Protein AF-A0A968BSW0-F1 (afdb_monomer)

pLDDT: mean 82.64, std 12.18, range [45.19, 94.5]

Structure (mmCIF, N/CA/C/O backbone):
data_AF-A0A968BSW0-F1
#
_entry.id   AF-A0A968BSW0-F1
#
loop_
_atom_site.group_PDB
_atom_site.id
_atom_site.type_symbol
_atom_site.label_atom_id
_atom_site.label_alt_id
_atom_si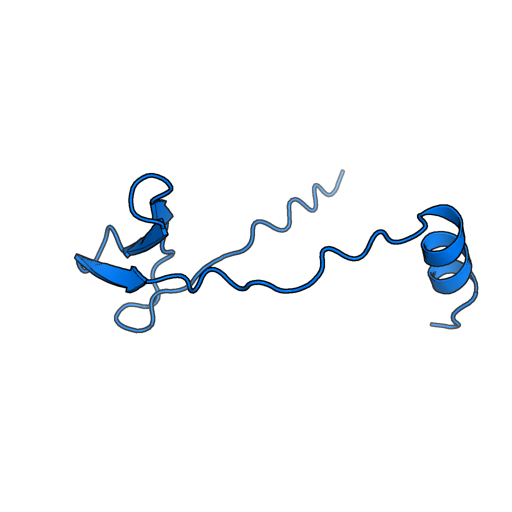te.label_comp_id
_atom_site.label_asym_id
_atom_site.label_entity_id
_atom_site.label_seq_id
_atom_site.pdbx_PDB_ins_code
_atom_site.Cartn_x
_atom_site.Cartn_y
_atom_site.Cartn_z
_atom_site.occupancy
_atom_site.B_iso_or_equiv
_atom_site.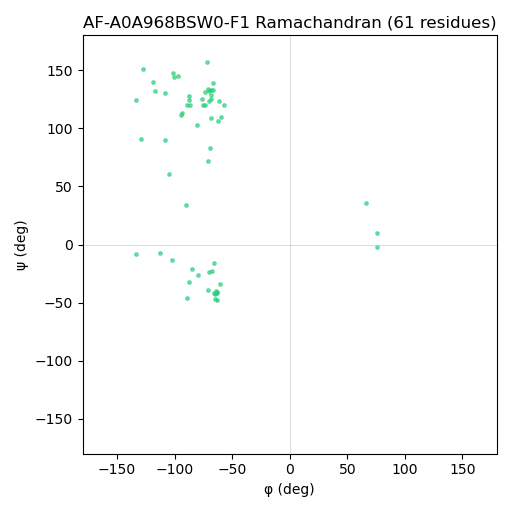auth_seq_id
_atom_site.auth_comp_id
_atom_site.auth_asym_id
_atom_site.auth_atom_id
_atom_site.pdbx_PDB_model_num
ATOM 1 N N . MET A 1 1 ? -7.170 1.359 -26.930 1.00 45.19 1 MET A N 1
ATOM 2 C CA . MET A 1 1 ? -7.703 1.827 -25.636 1.00 45.19 1 MET A CA 1
ATOM 3 C C . MET A 1 1 ? -7.607 0.655 -24.671 1.00 45.19 1 MET A C 1
ATOM 5 O O . MET A 1 1 ? -8.542 -0.125 -24.586 1.00 45.19 1 MET A O 1
ATOM 9 N N . ALA A 1 2 ? -6.441 0.446 -24.067 1.00 47.84 2 ALA A N 1
ATOM 10 C CA . ALA A 1 2 ? -6.262 -0.523 -22.991 1.00 47.84 2 ALA A CA 1
ATOM 11 C C . ALA A 1 2 ? -5.561 0.250 -21.884 1.00 47.84 2 ALA A C 1
ATOM 13 O O . ALA A 1 2 ? -4.352 0.451 -21.917 1.00 47.84 2 ALA A O 1
ATOM 14 N N . ASP A 1 3 ? -6.394 0.814 -21.026 1.00 51.91 3 ASP A N 1
ATOM 15 C CA . ASP A 1 3 ? -5.992 1.385 -19.763 1.00 51.91 3 ASP A CA 1
ATOM 16 C C . ASP A 1 3 ? -5.344 0.270 -18.933 1.00 51.91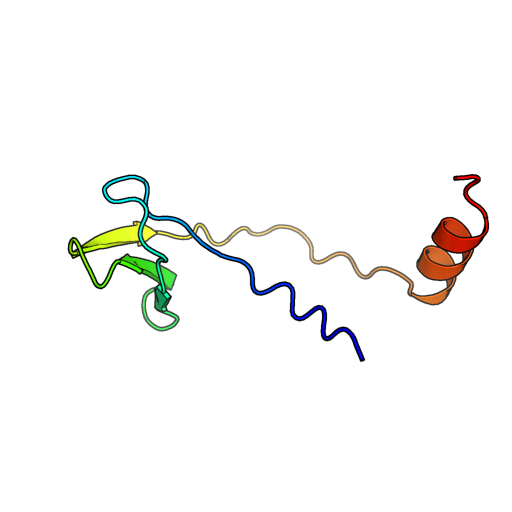 3 ASP A C 1
ATOM 18 O O . ASP A 1 3 ? -5.990 -0.722 -18.596 1.00 51.91 3 ASP A O 1
ATOM 22 N N . GLN A 1 4 ? -4.032 0.351 -18.740 1.00 57.84 4 GLN A N 1
ATOM 23 C CA . GLN A 1 4 ? -3.310 -0.523 -17.822 1.00 57.84 4 GLN A CA 1
ATOM 24 C C . GLN A 1 4 ? -2.968 0.290 -16.578 1.00 57.84 4 GLN A C 1
ATOM 26 O O . GLN A 1 4 ? -1.802 0.460 -16.227 1.00 57.84 4 GLN A O 1
ATOM 31 N N . GLU A 1 5 ? -3.996 0.788 -15.895 1.00 61.38 5 GLU A N 1
ATOM 32 C CA . GLU A 1 5 ? -3.890 1.160 -14.491 1.00 61.38 5 GLU A CA 1
ATOM 33 C C . GLU A 1 5 ? -3.737 -0.139 -13.686 1.00 61.38 5 GLU A C 1
ATOM 35 O O . GLU A 1 5 ? -4.696 -0.742 -13.202 1.00 61.38 5 GLU A O 1
ATOM 40 N N . ASN A 1 6 ? -2.503 -0.643 -13.604 1.00 56.50 6 ASN A N 1
ATOM 41 C CA . ASN A 1 6 ? -2.152 -1.779 -12.758 1.00 56.50 6 ASN A CA 1
ATOM 42 C C . ASN A 1 6 ? -2.198 -1.336 -11.288 1.00 56.50 6 ASN A C 1
ATOM 44 O O . ASN A 1 6 ? -1.163 -1.130 -10.653 1.00 56.50 6 ASN A O 1
ATOM 48 N N . ALA A 1 7 ? -3.409 -1.126 -10.769 1.00 64.38 7 ALA A N 1
ATOM 49 C CA . ALA A 1 7 ? -3.634 -0.851 -9.363 1.00 64.38 7 ALA A CA 1
ATOM 50 C C . ALA A 1 7 ? -3.054 -2.016 -8.551 1.00 64.38 7 ALA A C 1
ATOM 52 O O . ALA A 1 7 ? -3.433 -3.175 -8.744 1.00 64.38 7 ALA A O 1
ATOM 53 N N . LEU A 1 8 ? -2.094 -1.710 -7.677 1.00 70.75 8 LEU A N 1
ATOM 54 C CA . LEU A 1 8 ? -1.491 -2.683 -6.773 1.00 70.75 8 LEU A CA 1
ATOM 55 C C . LEU A 1 8 ? -2.589 -3.219 -5.848 1.00 70.75 8 LEU A C 1
ATOM 57 O O . LEU A 1 8 ? -3.062 -2.511 -4.964 1.00 70.75 8 LEU A O 1
ATOM 61 N N . LYS A 1 9 ? -3.015 -4.463 -6.079 1.00 78.81 9 LYS A N 1
ATOM 62 C CA . LYS A 1 9 ? -4.036 -5.125 -5.261 1.00 78.81 9 LYS A CA 1
ATOM 63 C C . LYS A 1 9 ? -3.377 -5.814 -4.078 1.00 78.81 9 LYS A C 1
ATOM 65 O O . LYS A 1 9 ? -2.471 -6.626 -4.266 1.00 78.81 9 LYS A O 1
ATOM 70 N N . PHE A 1 10 ? -3.868 -5.54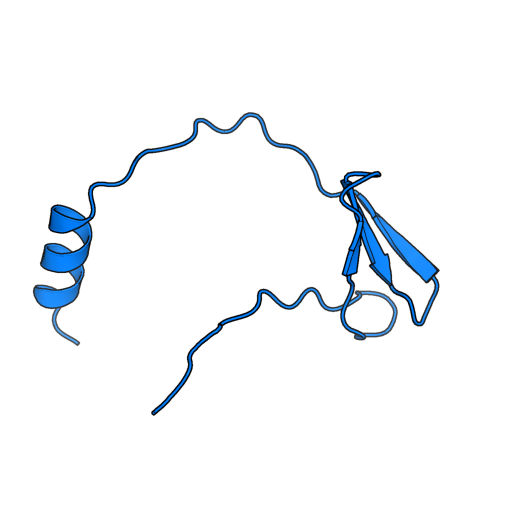1 -2.873 1.00 86.19 10 PHE A N 1
ATOM 71 C CA . PHE A 1 10 ? -3.373 -6.148 -1.637 1.00 86.19 10 PHE A CA 1
ATOM 72 C C . PHE A 1 10 ? -4.404 -7.146 -1.088 1.00 86.19 10 PHE A C 1
ATOM 74 O O . PHE A 1 10 ? -5.286 -6.754 -0.325 1.00 86.19 10 PHE A O 1
ATOM 81 N N . PRO A 1 11 ? -4.354 -8.436 -1.472 1.00 88.56 11 PRO A N 1
ATOM 82 C CA . PRO A 1 11 ? -5.311 -9.427 -0.987 1.00 88.56 11 PRO A CA 1
ATOM 83 C C . PRO A 1 11 ? -5.075 -9.765 0.491 1.00 88.56 11 PRO A C 1
ATOM 85 O O . PRO A 1 11 ? -3.952 -10.029 0.922 1.00 88.56 11 PRO A O 1
ATOM 88 N N . CYS A 1 12 ? -6.150 -9.795 1.274 1.00 90.56 12 CYS A N 1
ATOM 89 C CA . CYS A 1 12 ? -6.127 -10.108 2.696 1.00 90.56 12 CYS A CA 1
ATOM 90 C C . CYS A 1 12 ? -5.773 -11.582 2.939 1.00 90.56 12 CYS A C 1
ATOM 92 O O . CYS A 1 12 ? -6.469 -12.455 2.417 1.00 90.56 12 CYS A O 1
ATOM 94 N N . PRO A 1 13 ? -4.783 -11.902 3.794 1.00 86.69 13 PRO A N 1
ATOM 95 C CA . PRO A 1 13 ? -4.416 -13.290 4.081 1.00 86.69 13 PRO A CA 1
ATOM 96 C C . PRO A 1 13 ? -5.505 -14.068 4.841 1.00 86.69 13 PRO A C 1
ATOM 98 O O . PRO A 1 13 ? -5.534 -15.292 4.768 1.00 86.69 13 PRO A O 1
ATOM 101 N N . SER A 1 14 ? -6.410 -13.380 5.550 1.00 86.06 14 SER A N 1
ATOM 102 C CA . SER A 1 14 ? -7.480 -14.024 6.332 1.00 86.06 14 SER A CA 1
ATOM 103 C C . SER A 1 14 ? -8.754 -14.314 5.535 1.00 86.06 14 SER A C 1
ATOM 105 O O . SER A 1 14 ? -9.447 -15.279 5.840 1.00 86.06 14 SER A O 1
ATOM 107 N N . CYS A 1 15 ? -9.109 -13.484 4.549 1.00 90.81 15 CYS A N 1
ATOM 108 C CA . CYS A 1 15 ? -10.382 -13.617 3.822 1.00 90.81 15 CYS A CA 1
ATOM 109 C C . CYS A 1 15 ? -10.271 -13.511 2.294 1.00 90.81 15 CYS A C 1
ATOM 111 O O . CYS A 1 15 ? -11.257 -13.750 1.604 1.00 90.81 15 CYS A O 1
ATOM 113 N N . GLY A 1 16 ? -9.106 -13.147 1.755 1.00 87.31 16 GLY A N 1
ATOM 114 C CA . GLY A 1 16 ? -8.882 -12.969 0.318 1.00 87.31 16 GLY A CA 1
ATOM 115 C C . GLY A 1 16 ? -9.468 -11.687 -0.284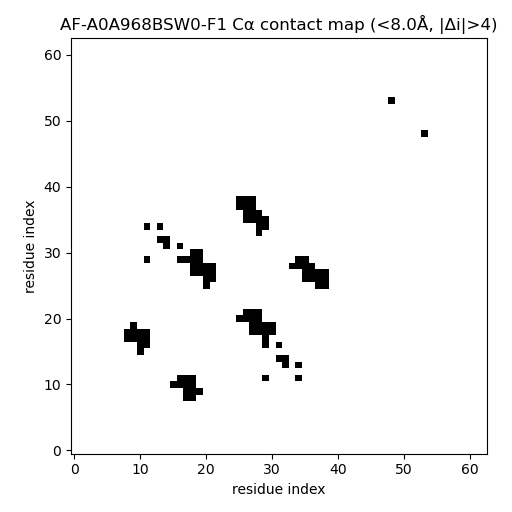 1.00 87.31 16 GLY A C 1
ATOM 116 O O . GLY A 1 16 ? -9.281 -11.453 -1.474 1.00 87.31 16 GLY A O 1
ATOM 117 N N . ALA A 1 17 ? -10.157 -10.854 0.503 1.00 89.94 17 ALA A N 1
ATOM 118 C CA . ALA A 1 17 ? -10.677 -9.568 0.040 1.00 89.94 17 ALA A CA 1
ATOM 119 C C . ALA A 1 17 ? -9.555 -8.537 -0.163 1.00 89.94 17 ALA A C 1
ATOM 121 O O . ALA A 1 17 ? -8.500 -8.636 0.457 1.00 89.94 17 ALA A O 1
ATOM 122 N N . GLU A 1 18 ? -9.793 -7.529 -0.996 1.00 89.50 18 GLU A N 1
ATOM 123 C CA . GLU A 1 18 ? -8.857 -6.418 -1.186 1.00 89.50 18 GLU A CA 1
ATOM 124 C C . GLU A 1 18 ? -8.755 -5.573 0.097 1.00 89.50 18 GLU A C 1
ATOM 126 O O . GLU A 1 18 ? -9.767 -5.274 0.740 1.00 89.50 18 GLU A O 1
ATOM 131 N N . MET A 1 19 ? -7.526 -5.266 0.509 1.00 90.69 19 MET A N 1
ATOM 132 C CA . MET A 1 19 ? -7.217 -4.416 1.658 1.00 90.69 19 MET A CA 1
ATOM 133 C C . MET A 1 19 ? -6.931 -2.992 1.198 1.00 90.69 19 MET A C 1
ATOM 135 O O . MET A 1 19 ? -6.322 -2.790 0.148 1.00 90.69 19 MET A O 1
ATOM 139 N N . ASP A 1 20 ? -7.336 -2.030 2.021 1.00 88.62 20 ASP A N 1
ATOM 140 C CA . ASP A 1 20 ? -7.133 -0.605 1.782 1.00 88.62 20 ASP A CA 1
ATOM 141 C C . ASP A 1 20 ? -5.953 -0.087 2.615 1.00 88.62 20 ASP A C 1
ATOM 143 O O . ASP A 1 20 ? -5.687 -0.610 3.704 1.00 88.62 20 ASP A O 1
ATOM 147 N N . PHE A 1 21 ? -5.218 0.900 2.102 1.00 88.25 21 PHE A N 1
ATOM 148 C CA . PHE A 1 21 ? -4.068 1.470 2.799 1.00 88.25 21 PHE A CA 1
ATOM 149 C C . PHE A 1 21 ? -4.478 2.713 3.587 1.00 88.25 21 PHE A C 1
ATOM 151 O O . PHE A 1 21 ? -4.755 3.773 3.031 1.00 88.25 21 PHE A O 1
ATOM 158 N N . ASP A 1 22 ? -4.431 2.587 4.906 1.00 88.06 22 ASP A N 1
ATOM 159 C CA . ASP A 1 22 ? -4.664 3.667 5.847 1.00 88.06 22 ASP A CA 1
ATOM 160 C C . ASP A 1 22 ? -3.390 4.516 5.979 1.00 88.06 22 ASP A C 1
ATOM 162 O O . ASP A 1 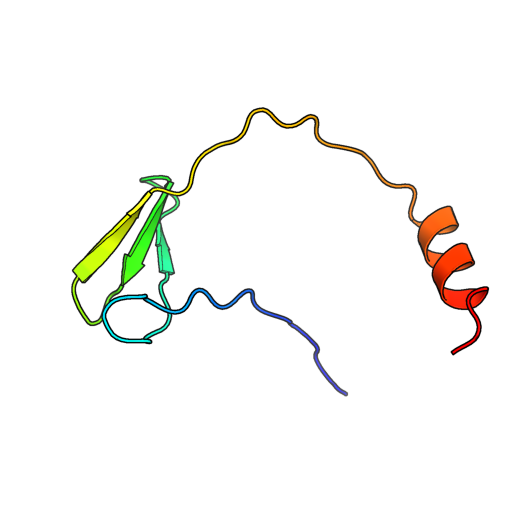22 ? -2.415 4.119 6.626 1.00 88.06 22 ASP A O 1
ATOM 166 N N . ALA A 1 23 ? -3.384 5.680 5.324 1.00 84.19 23 ALA A N 1
ATOM 167 C CA . ALA A 1 23 ? -2.242 6.597 5.313 1.00 84.19 23 ALA A CA 1
ATOM 168 C C . ALA A 1 23 ? -1.999 7.281 6.669 1.00 84.19 23 ALA A C 1
ATOM 170 O O . ALA A 1 23 ? -0.875 7.703 6.942 1.00 84.19 23 ALA A O 1
ATOM 171 N N . GLU A 1 24 ? -3.028 7.386 7.515 1.00 86.06 24 GLU A N 1
ATOM 172 C CA . GLU A 1 24 ? -2.917 7.978 8.852 1.00 86.06 24 GLU A CA 1
ATOM 173 C C . GLU A 1 24 ? -2.124 7.064 9.793 1.00 86.06 24 GLU A C 1
ATOM 175 O O . GLU A 1 24 ? -1.298 7.536 10.577 1.00 86.06 24 GLU A O 1
ATOM 180 N N . GLN A 1 25 ? -2.338 5.750 9.689 1.00 84.75 25 GLN A N 1
ATOM 181 C CA . GLN A 1 25 ? -1.704 4.750 10.548 1.00 84.75 25 GLN A CA 1
ATOM 182 C C . GLN A 1 25 ? -0.540 4.014 9.869 1.00 84.75 25 GLN A C 1
ATOM 184 O O . GLN A 1 25 ? 0.230 3.331 10.547 1.00 84.75 25 GLN A O 1
ATOM 189 N N . GLY A 1 26 ? -0.388 4.129 8.547 1.00 87.62 26 GLY A N 1
ATOM 190 C CA . GLY A 1 26 ? 0.607 3.375 7.781 1.00 87.62 26 GLY A CA 1
ATOM 191 C C . GLY A 1 26 ? 0.324 1.869 7.781 1.00 87.62 26 GLY A C 1
ATOM 192 O O . GLY A 1 26 ? 1.243 1.048 7.856 1.00 87.62 26 GLY A O 1
ATOM 193 N N . THR A 1 27 ? -0.954 1.487 7.755 1.00 90.56 27 THR A N 1
ATOM 194 C CA . THR A 1 27 ? -1.382 0.083 7.850 1.00 90.56 27 THR A CA 1
ATOM 195 C C . THR A 1 27 ? -2.321 -0.293 6.715 1.00 90.56 27 THR A C 1
ATOM 197 O O . THR A 1 27 ? -3.056 0.541 6.208 1.00 90.56 27 THR A O 1
ATOM 200 N N . LEU A 1 28 ? -2.320 -1.563 6.326 1.00 90.75 28 LEU A N 1
ATOM 201 C CA . LEU A 1 28 ? -3.340 -2.147 5.466 1.00 90.75 28 LEU A CA 1
ATOM 202 C C . LEU A 1 28 ? -4.493 -2.645 6.335 1.00 90.75 28 LEU A C 1
ATOM 204 O O . LEU A 1 28 ? -4.272 -3.462 7.231 1.00 90.75 28 LEU A O 1
ATOM 208 N N . ALA A 1 29 ? -5.708 -2.182 6.064 1.00 90.19 29 ALA A N 1
ATOM 209 C CA . ALA A 1 29 ? -6.914 -2.574 6.778 1.00 90.19 29 ALA A CA 1
ATOM 210 C C . ALA A 1 29 ? -7.901 -3.272 5.834 1.00 90.19 29 ALA A C 1
ATOM 212 O O . ALA A 1 29 ? -8.206 -2.802 4.739 1.00 90.19 29 ALA A O 1
ATOM 213 N N . CYS A 1 30 ? -8.434 -4.413 6.266 1.00 91.81 30 CYS A N 1
ATOM 214 C CA . CYS A 1 30 ? -9.484 -5.116 5.544 1.00 91.81 30 CYS A CA 1
ATOM 215 C C . CYS A 1 30 ? -10.865 -4.710 6.072 1.00 91.81 30 CYS A C 1
ATOM 217 O O . CYS A 1 30 ? -11.242 -5.090 7.182 1.00 91.81 30 CYS A O 1
ATOM 219 N N . ALA A 1 31 ? -11.663 -4.031 5.245 1.00 87.00 31 ALA A N 1
ATOM 220 C CA . ALA A 1 31 ? -13.030 -3.629 5.592 1.00 87.00 31 ALA A CA 1
ATOM 22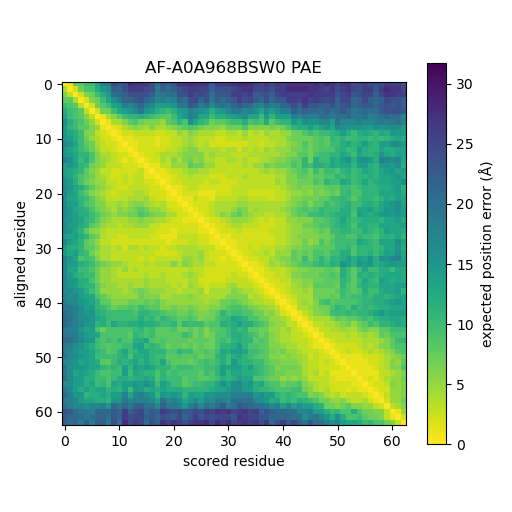1 C C . ALA A 1 31 ? -14.008 -4.810 5.783 1.00 87.00 31 ALA A C 1
ATOM 223 O O . ALA A 1 31 ? -15.080 -4.637 6.356 1.00 87.00 31 ALA A O 1
ATOM 224 N N . TYR A 1 32 ? -13.652 -6.012 5.315 1.00 89.38 32 TYR A N 1
ATOM 225 C CA . TYR A 1 32 ? -14.527 -7.187 5.361 1.00 89.38 32 TYR A CA 1
ATOM 226 C C . TYR A 1 32 ? -14.380 -8.007 6.644 1.00 89.38 32 TYR A C 1
ATOM 228 O O . TYR A 1 32 ? -15.378 -8.422 7.226 1.00 89.38 32 TYR A O 1
ATOM 236 N N . CYS A 1 33 ? -13.146 -8.279 7.076 1.00 90.50 33 CYS A N 1
ATOM 237 C CA . CYS A 1 33 ? -12.877 -9.119 8.249 1.00 90.50 33 CYS A CA 1
ATOM 238 C C . CYS A 1 33 ? -12.272 -8.349 9.431 1.00 90.50 33 CYS A C 1
ATOM 240 O O . CYS A 1 33 ? -12.120 -8.923 10.506 1.00 90.50 33 CYS A O 1
ATOM 242 N N . GLY A 1 34 ? -11.914 -7.073 9.243 1.00 87.44 34 GLY A N 1
ATOM 243 C CA . GLY A 1 34 ? -11.281 -6.239 10.267 1.00 87.44 34 GLY A CA 1
ATOM 244 C C . GLY A 1 34 ? -9.799 -6.541 10.502 1.00 87.44 34 GLY A C 1
ATOM 245 O O . GLY A 1 34 ? -9.225 -6.052 11.470 1.00 87.44 34 GLY A O 1
ATOM 246 N N . HIS A 1 35 ? -9.166 -7.356 9.653 1.00 89.06 35 HIS A N 1
ATOM 247 C CA . HIS A 1 35 ? -7.736 -7.631 9.761 1.00 89.06 35 HIS A CA 1
ATOM 248 C C . HIS A 1 35 ? -6.915 -6.382 9.428 1.00 89.06 35 HIS A C 1
ATOM 250 O O . HIS A 1 35 ? -7.151 -5.751 8.398 1.00 89.06 35 HIS A O 1
ATOM 256 N N . THR A 1 36 ? -5.933 -6.067 10.269 1.00 89.25 36 THR A N 1
ATOM 257 C CA . THR A 1 36 ? -4.984 -4.973 10.057 1.00 89.25 36 THR A CA 1
ATOM 258 C C . THR A 1 36 ? -3.559 -5.509 9.980 1.00 89.25 36 THR A C 1
ATOM 260 O O . THR A 1 36 ? -3.177 -6.428 10.706 1.00 89.25 36 THR A O 1
ATOM 263 N N . SER A 1 37 ? -2.767 -4.957 9.066 1.00 87.81 37 SER A N 1
ATOM 264 C CA . SER A 1 37 ? -1.372 -5.328 8.831 1.00 87.81 37 SER A CA 1
ATOM 265 C C . SER A 1 37 ? -0.516 -4.072 8.735 1.00 87.81 37 SER A C 1
ATOM 267 O O . SER A 1 37 ? -0.785 -3.194 7.923 1.00 87.81 37 SER A O 1
ATOM 269 N N . THR A 1 38 ? 0.529 -3.965 9.548 1.00 88.88 38 THR A N 1
ATOM 270 C CA . THR A 1 38 ? 1.436 -2.810 9.507 1.00 88.88 38 THR A CA 1
ATOM 271 C C . THR A 1 38 ? 2.336 -2.869 8.278 1.00 88.88 38 THR A C 1
ATOM 273 O O . THR A 1 38 ? 2.961 -3.900 8.022 1.00 88.88 38 THR A O 1
ATOM 276 N N . VAL A 1 39 ? 2.438 -1.762 7.538 1.00 88.00 39 VAL A N 1
ATOM 277 C CA . VAL A 1 39 ? 3.368 -1.654 6.410 1.00 88.00 39 VAL A CA 1
ATOM 278 C C . VAL A 1 39 ? 4.708 -1.132 6.937 1.00 88.00 39 VAL A C 1
ATOM 280 O O . VAL A 1 39 ? 4.754 -0.047 7.518 1.00 88.00 39 VAL A O 1
ATOM 283 N N . PRO A 1 40 ? 5.812 -1.883 6.786 1.00 83.69 40 PRO A N 1
ATOM 284 C CA . PRO A 1 40 ? 7.105 -1.443 7.284 1.00 83.69 40 PRO A CA 1
ATOM 285 C C . PRO A 1 40 ? 7.618 -0.265 6.452 1.00 83.69 40 PRO A C 1
ATOM 287 O O . PRO A 1 40 ? 7.808 -0.378 5.241 1.00 83.69 40 PRO A O 1
ATOM 290 N N . ILE A 1 41 ? 7.903 0.856 7.114 1.00 83.19 41 ILE A N 1
ATOM 291 C CA . ILE A 1 41 ? 8.656 1.950 6.500 1.00 83.19 41 ILE A CA 1
ATOM 292 C C . ILE A 1 41 ? 10.120 1.526 6.445 1.00 83.19 41 ILE A C 1
ATOM 294 O O . ILE A 1 41 ? 10.739 1.247 7.472 1.00 83.19 41 ILE A O 1
ATOM 298 N N . THR A 1 42 ? 10.672 1.458 5.239 1.00 84.12 42 THR A N 1
ATOM 299 C CA . THR A 1 42 ? 12.074 1.091 5.035 1.00 84.12 42 THR A CA 1
ATOM 300 C C . THR A 1 42 ? 12.906 2.348 4.795 1.00 84.12 42 THR A C 1
ATOM 302 O O . THR A 1 42 ? 12.451 3.291 4.155 1.00 84.12 42 THR A O 1
ATOM 305 N N . GLN A 1 43 ? 14.142 2.369 5.296 1.00 84.50 43 GLN A N 1
ATOM 306 C CA . GLN A 1 43 ? 15.106 3.448 5.035 1.00 84.50 43 GLN A CA 1
ATOM 307 C C . GLN A 1 43 ? 15.949 3.151 3.789 1.00 84.50 43 GLN A C 1
ATOM 309 O O . GLN A 1 43 ? 17.147 3.431 3.758 1.00 84.50 43 GLN A O 1
ATOM 314 N N . GLN A 1 44 ? 15.360 2.492 2.792 1.00 84.62 44 GLN A N 1
ATOM 315 C CA . GLN A 1 44 ? 16.086 2.200 1.566 1.00 84.62 44 GLN A CA 1
ATOM 316 C C . GLN A 1 44 ? 16.397 3.506 0.835 1.00 84.62 44 GLN A C 1
ATOM 318 O O . GLN A 1 44 ? 15.577 4.421 0.790 1.00 84.62 44 GLN A O 1
ATOM 323 N N . GLU A 1 45 ? 17.606 3.591 0.285 1.00 88.38 45 GLU A N 1
ATOM 324 C CA . GLU A 1 45 ? 18.002 4.723 -0.542 1.00 88.38 45 GLU A CA 1
ATOM 325 C C . GLU A 1 45 ? 17.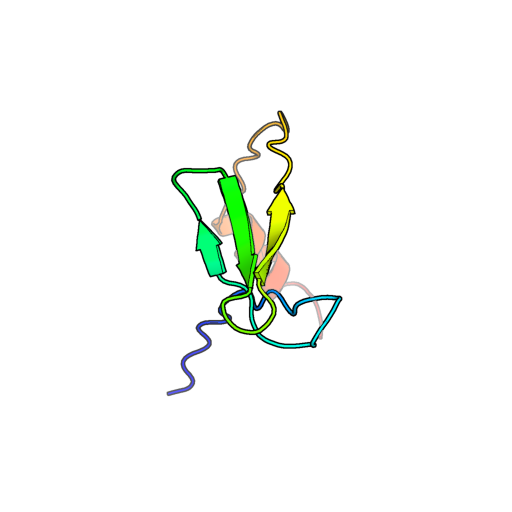086 4.793 -1.768 1.00 88.38 45 GLU A C 1
ATOM 327 O O . GLU A 1 45 ? 16.949 3.814 -2.510 1.00 88.38 45 GLU A O 1
ATOM 332 N N . ILE A 1 46 ? 16.436 5.945 -1.953 1.00 87.62 46 ILE A N 1
ATOM 333 C CA . ILE A 1 46 ? 15.606 6.210 -3.125 1.00 87.62 46 ILE A CA 1
ATOM 334 C C . ILE A 1 46 ? 16.557 6.315 -4.315 1.00 87.62 46 ILE A C 1
ATOM 336 O O . ILE A 1 46 ? 17.325 7.269 -4.416 1.00 87.62 46 ILE A O 1
ATOM 340 N N . ARG A 1 47 ? 16.536 5.314 -5.198 1.00 88.38 47 ARG A N 1
ATOM 341 C CA . ARG A 1 47 ? 17.351 5.322 -6.414 1.00 88.38 47 ARG A CA 1
ATOM 342 C C . ARG A 1 47 ? 16.611 6.041 -7.527 1.00 88.38 47 ARG A C 1
ATOM 344 O O . ARG A 1 47 ? 15.534 5.612 -7.937 1.00 88.38 47 ARG A O 1
ATOM 351 N N . GLU A 1 48 ? 17.221 7.103 -8.027 1.00 90.75 48 GLU A N 1
ATOM 352 C CA . GLU A 1 48 ? 16.787 7.759 -9.254 1.00 90.75 48 GLU A CA 1
ATOM 353 C C . GLU A 1 48 ? 17.222 6.911 -10.453 1.00 90.75 48 GLU A C 1
ATOM 355 O O . GLU A 1 48 ? 18.392 6.547 -10.589 1.00 90.75 48 GLU A O 1
ATOM 360 N N . TYR A 1 49 ? 16.259 6.564 -11.304 1.00 89.25 49 TYR A N 1
ATOM 361 C CA . TYR A 1 49 ? 16.492 5.796 -12.520 1.00 89.25 49 TYR A CA 1
ATOM 362 C C . TYR A 1 49 ? 16.320 6.701 -13.735 1.00 89.25 49 TYR A C 1
ATOM 364 O O . TYR A 1 49 ? 15.317 7.404 -13.855 1.00 89.25 49 TYR A O 1
ATOM 372 N N . ASP A 1 50 ? 17.299 6.658 -14.636 1.00 93.75 50 ASP A N 1
ATOM 373 C CA . ASP A 1 50 ? 17.264 7.414 -15.881 1.00 93.75 50 ASP A CA 1
ATOM 374 C C . ASP A 1 50 ? 16.270 6.791 -16.873 1.00 93.75 50 ASP A C 1
ATOM 376 O O . AS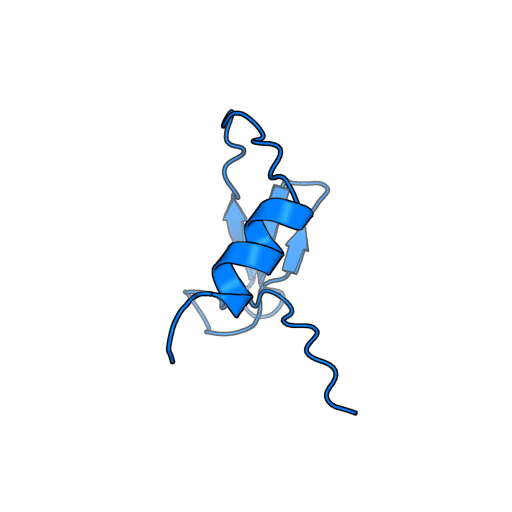P A 1 50 ? 16.394 5.626 -17.268 1.00 93.75 50 ASP A O 1
ATOM 380 N N . LEU A 1 51 ? 15.266 7.579 -17.262 1.00 92.12 51 LEU A N 1
ATOM 381 C CA . LEU A 1 51 ? 14.178 7.128 -18.128 1.00 92.12 51 LEU A CA 1
ATOM 382 C C . LEU A 1 51 ? 14.677 6.780 -19.538 1.00 92.12 51 LEU A C 1
ATOM 384 O O . LEU A 1 51 ? 14.247 5.776 -20.108 1.00 92.12 51 LEU A O 1
ATOM 388 N N . GLU A 1 52 ? 15.582 7.589 -20.096 1.00 94.50 52 GLU A N 1
ATOM 389 C CA . GLU A 1 52 ? 16.105 7.423 -21.460 1.00 94.50 52 GLU A CA 1
ATOM 390 C C . GLU A 1 52 ? 16.867 6.098 -21.601 1.00 94.50 52 GLU A C 1
ATOM 392 O O . GLU A 1 52 ? 16.681 5.348 -22.570 1.00 94.50 52 GLU A O 1
ATOM 397 N N . THR A 1 53 ? 17.668 5.773 -20.587 1.00 90.56 53 THR A N 1
ATOM 398 C CA . THR A 1 53 ? 18.409 4.514 -20.490 1.00 90.56 53 THR A CA 1
ATOM 399 C C . THR A 1 53 ? 17.468 3.311 -20.372 1.00 90.56 53 THR A C 1
ATOM 401 O O . THR A 1 53 ? 17.635 2.336 -21.106 1.00 90.56 53 THR A O 1
ATOM 404 N N . ALA A 1 54 ? 16.451 3.374 -19.504 1.00 89.31 54 ALA A N 1
ATOM 405 C CA . ALA A 1 54 ? 15.503 2.272 -19.301 1.00 89.31 54 ALA A CA 1
ATOM 406 C C . ALA A 1 54 ? 14.668 1.960 -20.558 1.00 89.31 54 ALA A C 1
ATOM 408 O O . ALA A 1 54 ? 14.452 0.796 -20.897 1.00 89.31 54 ALA A O 1
ATOM 409 N N . LEU A 1 55 ? 14.231 2.997 -21.278 1.00 91.00 55 LEU A N 1
ATOM 410 C CA . LEU A 1 55 ? 13.505 2.848 -22.542 1.00 91.00 55 LEU A CA 1
ATOM 411 C C . LEU A 1 55 ? 14.385 2.220 -23.627 1.00 91.00 55 LEU A C 1
ATOM 413 O O . LEU A 1 55 ? 13.926 1.343 -24.359 1.00 91.00 55 LEU A O 1
ATOM 417 N N . SER A 1 56 ? 15.646 2.650 -23.719 1.00 91.31 56 SER A N 1
ATOM 418 C CA . SER A 1 56 ? 16.593 2.098 -24.692 1.00 91.31 56 SER A CA 1
ATOM 419 C C . SER A 1 56 ? 16.864 0.611 -24.448 1.00 91.31 56 SER A C 1
ATOM 421 O O . SER A 1 56 ? 16.887 -0.156 -25.407 1.00 91.31 56 SER A O 1
ATOM 423 N N . ASP A 1 57 ? 17.013 0.191 -23.187 1.00 88.06 57 ASP A N 1
ATOM 424 C CA . ASP A 1 57 ? 17.189 -1.219 -22.808 1.00 88.06 57 ASP A CA 1
ATOM 425 C C . ASP A 1 57 ? 15.965 -2.076 -23.176 1.00 88.06 57 ASP A C 1
ATOM 427 O O . ASP A 1 57 ? 16.102 -3.093 -23.861 1.00 88.06 57 ASP A O 1
ATOM 431 N N . MET A 1 58 ? 14.754 -1.615 -22.836 1.00 84.06 58 MET A N 1
ATOM 432 C CA . MET A 1 58 ? 13.509 -2.314 -23.183 1.00 84.06 58 MET A CA 1
ATOM 433 C C . MET A 1 58 ? 13.298 -2.469 -24.696 1.00 84.06 58 MET A C 1
ATOM 435 O O . MET A 1 58 ? 12.727 -3.469 -25.128 1.00 84.06 58 MET A O 1
ATOM 439 N N . LEU A 1 59 ? 13.739 -1.501 -25.509 1.00 81.31 59 LEU A N 1
ATOM 440 C CA . LEU A 1 59 ? 13.665 -1.586 -26.975 1.00 81.31 59 LEU A CA 1
ATOM 441 C C . LEU A 1 59 ? 14.785 -2.443 -27.587 1.00 81.31 59 LEU A C 1
ATOM 443 O O . LEU A 1 59 ? 14.610 -2.967 -28.689 1.00 81.31 59 LEU A O 1
ATOM 447 N N . ALA A 1 60 ? 15.932 -2.554 -26.914 1.00 75.94 60 ALA A N 1
ATOM 448 C CA . ALA A 1 60 ? 17.089 -3.314 -27.382 1.00 75.94 60 ALA A CA 1
ATOM 449 C C . ALA A 1 60 ? 17.019 -4.808 -27.024 1.00 75.94 60 ALA A C 1
ATOM 451 O O . ALA A 1 60 ? 17.695 -5.619 -27.663 1.00 75.94 60 ALA A O 1
ATOM 452 N N . ALA A 1 61 ? 16.216 -5.185 -26.026 1.00 62.00 61 ALA A N 1
ATOM 453 C CA . ALA A 1 61 ? 16.016 -6.577 -25.651 1.00 62.00 61 ALA A CA 1
ATOM 454 C C . ALA A 1 61 ? 15.237 -7.348 -26.745 1.00 62.00 61 ALA A C 1
ATOM 456 O O . ALA A 1 61 ? 14.136 -6.938 -27.125 1.00 62.00 61 ALA A O 1
ATOM 457 N N . PRO A 1 62 ? 15.761 -8.480 -27.260 1.00 58.56 62 PRO A N 1
ATOM 458 C CA . PRO A 1 62 ? 14.975 -9.366 -28.108 1.00 58.56 62 PRO A CA 1
ATOM 459 C C . PRO A 1 62 ? 13.901 -10.061 -27.259 1.00 58.56 62 PRO A C 1
ATOM 461 O O . PRO A 1 62 ? 14.196 -10.582 -26.183 1.00 58.56 62 PRO A O 1
ATOM 464 N N . HIS A 1 63 ? 12.664 -10.052 -27.752 1.00 59.94 63 HIS A N 1
ATOM 465 C CA . HIS A 1 63 ? 11.548 -10.836 -27.222 1.00 59.94 63 HIS A CA 1
ATOM 466 C C . HIS A 1 63 ? 11.634 -12.296 -27.675 1.00 59.94 63 HIS A C 1
ATOM 468 O O . HIS A 1 63 ? 12.079 -12.533 -28.824 1.00 59.94 63 HIS A O 1
#

Sequence (63 aa):
MADQENALKFPCPSCGAEMDFDAEQGTLACAYCGHTSTVPITQQEIREYDLETALSDMLAAPH

Mean predicted aligned error: 9.49 Å

Secondary structure (DSSP, 8-state):
----------B-TTT-PBPEEETTTTEEE-TTT--EEEPPPP--------HHHHHHHHHHS--

Radius of gyration: 17.57 Å; Cα contacts (8 Å, |Δi|>4): 53; chains: 1; bounding box: 33×22×39 Å

Solvent-accessible surface area (backbone atoms only — not comparable to full-atom values): 4344 Å² total; per-residue (Å²): 142,78,86,78,80,78,71,87,79,45,63,33,92,89,78,62,47,70,38,46,76,40,79,91,77,45,25,36,37,25,89,86,80,68,53,72,45,78,57,83,86,73,89,69,81,85,78,88,75,64,64,71,61,53,54,51,50,65,71,66,54,85,130

Foldseek 3Di:
DDDPPVPDFDQDPVPRDTWDQDPVQCWTADPPPGDIGHDDDDPDDDDDDDPVVVVVVVVPDDD

Nearest PDB structures (foldseek):
  1pft-assembly1_A  TM=5.574E-01  e=2.109E-01  Pyrococcus furiosus
  4rvz-assembly1_Z  TM=5.555E-01  e=1.669E+00  Archaeoglobus fulgidus DSM 4304
  7o4i-assembly1_M  TM=3.978E-01  e=1.046E+00  Saccharomyces cerevisiae S288C
  7zsa-assembly1_M  TM=4.419E-01  e=2.663E+00  Saccharomyces cerevisiae
  2jny-assembly1_A  TM=6.063E-01  e=5.189E+00  Corynebacterium glutamicum